Protein AF-A0A381P902-F1 (afdb_monomer)

Organism: NCBI:txid408172

Solvent-accessible surface area (backbone atoms only — not comparable to full-atom values): 7834 Å² total; per-residue (Å²): 110,76,70,56,54,50,52,49,52,50,50,54,51,54,57,56,57,70,74,72,65,91,62,78,88,68,73,49,23,32,45,32,43,37,43,32,75,72,77,51,38,35,46,34,45,30,48,84,46,37,32,46,35,41,28,82,83,74,77,51,35,34,43,33,43,59,46,77,42,58,60,92,81,38,57,59,26,44,32,43,36,38,36,38,32,62,79,77,73,39,66,35,41,36,47,26,47,35,39,60,52,101,70,36,31,45,36,42,33,42,34,35,43,100,89,44,79,54,59,40,36,42,35,39,36,40,68,53,90,56,35,34,43,32,48,30,44,32,73,78,79,26,48,38,42,33,44,35,42,52,94

Radius of gyration: 15.6 Å; Cα contacts (8 Å, |Δi|>4): 322; chains: 1; bounding box: 43×28×40 Å

Structure (mmCIF, N/CA/C/O backbone):
data_AF-A0A381P902-F1
#
_entry.id   AF-A0A381P902-F1
#
loop_
_atom_site.group_PDB
_atom_site.id
_atom_site.type_symbol
_atom_site.label_atom_id
_atom_site.label_alt_id
_atom_site.label_comp_id
_atom_site.label_asym_id
_atom_site.label_entity_id
_atom_site.label_seq_id
_atom_site.pdbx_PDB_ins_code
_atom_site.Cartn_x
_atom_site.Cartn_y
_atom_site.Cartn_z
_atom_site.occupancy
_atom_site.B_iso_or_equiv
_atom_site.auth_seq_id
_atom_site.auth_comp_id
_atom_site.auth_asym_id
_atom_site.auth_atom_id
_atom_site.pdbx_PDB_model_num
ATOM 1 N N . MET A 1 1 ? 27.280 13.544 -3.131 1.00 48.44 1 MET A N 1
ATOM 2 C CA . MET A 1 1 ? 26.617 14.567 -2.284 1.00 48.44 1 MET A CA 1
ATOM 3 C C . MET A 1 1 ? 25.109 14.341 -2.114 1.00 48.44 1 MET A C 1
ATOM 5 O O . MET A 1 1 ? 24.690 14.151 -0.984 1.00 48.44 1 MET A O 1
ATOM 9 N N . LYS A 1 2 ? 24.290 14.257 -3.179 1.00 47.31 2 LYS A N 1
ATOM 10 C CA . LYS A 1 2 ? 22.812 14.115 -3.071 1.00 47.31 2 LYS A CA 1
ATOM 11 C C . LYS A 1 2 ? 22.313 12.901 -2.253 1.00 47.31 2 LYS A C 1
ATOM 13 O O . LYS A 1 2 ? 21.380 13.039 -1.475 1.00 47.31 2 LYS A O 1
ATOM 18 N N . LYS A 1 3 ? 22.968 11.736 -2.369 1.00 42.78 3 LYS A N 1
ATOM 19 C CA . LYS A 1 3 ? 22.632 10.524 -1.587 1.00 42.78 3 LYS A CA 1
ATOM 20 C C . LYS A 1 3 ? 22.891 10.686 -0.080 1.00 42.78 3 LYS A C 1
ATOM 22 O O . LYS A 1 3 ? 22.156 10.137 0.727 1.00 42.78 3 LYS A O 1
ATOM 27 N N . LEU A 1 4 ? 23.910 11.462 0.288 1.00 54.09 4 LEU A N 1
ATOM 28 C CA . LEU A 1 4 ? 24.352 11.632 1.675 1.00 54.09 4 LEU A CA 1
ATOM 29 C C . LEU A 1 4 ? 23.438 12.598 2.441 1.00 54.09 4 LEU A C 1
ATOM 31 O O . LEU A 1 4 ? 23.108 12.351 3.592 1.00 54.09 4 LEU A O 1
ATOM 35 N N . VAL A 1 5 ? 22.942 13.634 1.756 1.00 63.19 5 VAL A N 1
ATOM 36 C CA . VAL A 1 5 ? 21.917 14.553 2.282 1.00 63.19 5 VAL A CA 1
ATOM 37 C C . VAL A 1 5 ? 20.613 13.813 2.577 1.00 63.19 5 VAL A C 1
ATOM 39 O O . VAL A 1 5 ? 19.983 14.064 3.594 1.00 63.19 5 VAL A O 1
ATOM 42 N N . PHE A 1 6 ? 20.225 12.864 1.725 1.00 53.94 6 PHE A N 1
ATOM 43 C CA . PHE A 1 6 ? 19.020 12.066 1.934 1.00 53.94 6 PHE A CA 1
ATOM 44 C C . PHE A 1 6 ? 19.149 11.110 3.121 1.00 53.94 6 PHE A C 1
ATOM 46 O O . PHE A 1 6 ? 18.235 11.028 3.931 1.00 53.94 6 PHE A O 1
ATOM 53 N N . VAL A 1 7 ? 20.297 10.440 3.264 1.00 63.88 7 VAL A N 1
ATOM 54 C CA . VAL A 1 7 ? 20.596 9.618 4.446 1.00 63.88 7 VAL A CA 1
ATOM 55 C C . VAL A 1 7 ? 20.573 10.483 5.708 1.00 63.88 7 VAL A C 1
ATOM 57 O O . VAL A 1 7 ? 19.947 10.103 6.689 1.00 63.88 7 VAL A O 1
ATOM 60 N N . LEU A 1 8 ? 21.159 11.682 5.662 1.00 62.94 8 LEU A N 1
ATOM 61 C CA . LEU A 1 8 ? 21.146 12.620 6.783 1.00 62.94 8 LEU A CA 1
ATOM 62 C C . LEU A 1 8 ? 19.724 13.091 7.132 1.00 62.94 8 LEU A C 1
ATOM 64 O O . LEU A 1 8 ? 19.371 13.094 8.303 1.00 62.94 8 LEU A O 1
ATOM 68 N N . LEU A 1 9 ? 18.896 13.437 6.140 1.00 56.47 9 LEU A N 1
ATOM 69 C CA . LEU A 1 9 ? 17.488 13.813 6.336 1.00 56.47 9 LEU A CA 1
ATOM 70 C C . LEU A 1 9 ? 16.648 12.647 6.869 1.00 56.47 9 LEU A C 1
ATOM 72 O O . LEU A 1 9 ? 15.771 12.846 7.707 1.00 56.47 9 LEU A O 1
ATOM 76 N N . LEU A 1 10 ? 16.939 11.426 6.416 1.00 52.41 10 LEU A N 1
ATOM 77 C CA . LEU A 1 10 ? 16.319 10.211 6.926 1.00 52.41 10 LEU A CA 1
ATOM 78 C C . LEU A 1 10 ? 16.666 10.037 8.409 1.00 52.41 10 LEU A C 1
ATOM 80 O O . LEU A 1 10 ? 15.761 9.949 9.232 1.00 52.41 10 LEU A O 1
ATOM 84 N N . PHE A 1 11 ? 17.953 10.094 8.766 1.00 56.62 11 PHE A N 1
ATOM 85 C CA . PHE A 1 11 ? 18.402 9.981 10.153 1.00 56.62 11 PHE A CA 1
ATOM 86 C C . PHE A 1 11 ? 17.835 11.091 11.038 1.00 56.62 11 PHE A C 1
ATOM 88 O O . PHE A 1 11 ? 17.250 10.779 12.066 1.00 56.62 11 PHE A O 1
ATOM 95 N N . THR A 1 12 ? 17.907 12.363 10.637 1.00 55.47 12 THR A N 1
ATOM 96 C CA . THR A 1 12 ? 17.375 13.470 11.451 1.00 55.47 12 THR A CA 1
ATOM 97 C C . THR A 1 12 ? 15.860 13.389 11.621 1.00 55.47 12 THR A C 1
ATOM 99 O O . THR A 1 12 ? 15.353 13.709 12.695 1.00 55.47 12 THR A O 1
ATOM 102 N N . SER A 1 13 ? 15.127 12.900 10.614 1.00 51.50 13 SER A N 1
ATOM 103 C CA . SER A 1 13 ? 13.687 12.659 10.736 1.00 51.50 13 SER A CA 1
ATOM 104 C C . SER A 1 13 ? 13.354 11.507 11.691 1.00 51.50 13 SER A C 1
ATOM 106 O O . SER A 1 13 ? 12.408 11.635 12.467 1.00 51.50 13 SER A O 1
ATOM 108 N N . ILE A 1 14 ? 14.166 10.442 11.705 1.00 54.53 14 ILE A N 1
ATOM 109 C CA . ILE A 1 14 ? 14.040 9.318 12.643 1.00 54.53 14 ILE A CA 1
ATOM 110 C C . ILE A 1 14 ? 14.316 9.794 14.075 1.00 54.53 14 ILE A C 1
ATOM 112 O O . ILE A 1 14 ? 13.519 9.515 14.970 1.00 54.53 14 ILE A O 1
ATOM 116 N N . THR A 1 15 ? 15.392 10.554 14.300 1.00 52.16 15 THR A N 1
ATOM 117 C CA . THR A 1 15 ? 15.760 11.043 15.641 1.00 52.16 15 THR A CA 1
ATOM 118 C C . THR A 1 15 ? 14.749 12.057 16.177 1.00 52.16 15 THR A C 1
ATOM 120 O O . THR A 1 15 ? 14.402 12.015 17.354 1.00 52.16 15 THR A O 1
ATOM 123 N N . TYR A 1 16 ? 14.217 12.935 15.319 1.00 47.69 16 TYR A N 1
ATOM 124 C CA . TYR A 1 16 ? 13.169 13.888 15.704 1.00 47.69 16 TYR A CA 1
ATOM 125 C C . TYR A 1 16 ? 11.824 13.200 15.986 1.00 47.69 16 TYR A C 1
ATOM 127 O O . TYR A 1 16 ? 11.062 13.655 16.833 1.00 47.69 16 TYR A O 1
ATOM 135 N N . SER A 1 17 ? 11.527 12.086 15.308 1.00 43.38 17 SER A N 1
ATOM 136 C CA . SER A 1 17 ? 10.312 11.300 15.556 1.00 43.38 17 SER A CA 1
ATOM 137 C C . SER A 1 17 ? 10.306 10.649 16.942 1.00 43.38 17 SER A C 1
ATOM 139 O O . SER A 1 17 ? 9.239 10.482 17.520 1.00 43.38 17 SER A O 1
ATOM 141 N N . GLN A 1 18 ? 11.474 10.303 17.496 1.00 45.53 18 GLN A N 1
ATOM 142 C CA . GLN A 1 18 ? 11.560 9.659 18.812 1.00 45.53 18 GLN A CA 1
ATOM 143 C C . GLN A 1 18 ? 11.486 10.634 19.994 1.00 45.53 18 GLN A C 1
ATOM 145 O O . GLN A 1 18 ? 11.262 10.197 21.118 1.00 45.53 18 GLN A O 1
ATOM 150 N N . SER A 1 19 ? 11.643 11.944 19.778 1.00 38.47 19 SER A N 1
ATOM 151 C CA . SER A 1 19 ? 11.679 12.919 20.877 1.00 38.47 19 SER A CA 1
ATOM 152 C C . SER A 1 19 ? 10.312 13.489 21.280 1.00 38.47 19 SER A C 1
ATOM 154 O O . SER A 1 19 ? 10.244 14.218 22.268 1.00 38.47 19 SER A O 1
ATOM 156 N N . LYS A 1 20 ? 9.220 13.176 20.558 1.00 39.44 20 LYS A N 1
ATOM 157 C CA . LYS A 1 20 ? 7.880 13.750 20.817 1.00 39.44 20 LYS A CA 1
ATOM 158 C C . LYS A 1 20 ? 6.708 12.764 20.938 1.00 39.44 20 LYS A C 1
ATOM 160 O O . LYS A 1 20 ? 5.583 13.219 21.117 1.00 39.44 20 LYS A O 1
ATOM 165 N N . GLU A 1 21 ? 6.920 11.450 20.907 1.00 41.38 21 GLU A N 1
ATOM 166 C CA . GLU A 1 21 ? 5.829 10.473 21.086 1.00 41.38 21 GLU A CA 1
ATOM 167 C C . GLU A 1 21 ? 5.730 9.973 22.540 1.00 41.38 21 GLU A C 1
ATOM 169 O O . GLU A 1 21 ? 5.947 8.803 22.846 1.00 41.38 21 GLU A O 1
ATOM 174 N N . THR A 1 22 ? 5.347 10.855 23.468 1.00 37.22 22 THR A N 1
ATOM 175 C CA . THR A 1 22 ? 4.648 10.433 24.696 1.00 37.22 22 THR A CA 1
ATOM 176 C C . THR A 1 22 ? 3.196 10.141 24.337 1.00 37.22 22 THR A C 1
ATOM 178 O O . THR A 1 22 ? 2.314 10.979 24.499 1.00 37.22 22 THR A O 1
ATOM 181 N N . GLY A 1 23 ? 2.965 8.958 23.781 1.00 34.12 23 GLY A N 1
ATOM 182 C CA . GLY A 1 23 ? 1.645 8.484 23.392 1.00 34.12 23 GLY A CA 1
ATOM 183 C C . GLY A 1 23 ? 1.757 7.099 22.780 1.00 34.12 23 GLY A C 1
ATOM 184 O O . GLY A 1 23 ? 2.107 6.975 21.619 1.00 34.12 23 GLY A O 1
ATOM 185 N N . GLN A 1 24 ? 1.530 6.077 23.609 1.00 33.50 24 GLN A N 1
ATOM 186 C CA . GLN A 1 24 ? 1.164 4.702 23.254 1.00 33.50 24 GLN A CA 1
ATOM 187 C C . GLN A 1 24 ? 1.689 4.214 21.891 1.00 33.50 24 GLN A C 1
ATOM 189 O O . GLN A 1 24 ? 1.066 4.443 20.858 1.00 33.50 24 GLN A O 1
ATOM 194 N N . LEU A 1 25 ? 2.814 3.490 21.915 1.00 39.16 25 LEU A N 1
ATOM 195 C CA . LEU A 1 25 ? 3.433 2.824 20.766 1.00 39.16 25 LEU A CA 1
ATOM 196 C C . LEU A 1 25 ? 2.425 1.855 20.111 1.00 39.16 25 LEU A C 1
ATOM 198 O O . LEU A 1 25 ? 2.402 0.660 20.403 1.00 39.16 25 LEU A O 1
ATOM 202 N N . ALA A 1 26 ? 1.536 2.371 19.261 1.00 47.28 26 ALA A N 1
ATOM 203 C CA . ALA A 1 26 ? 0.591 1.566 18.508 1.00 47.28 26 ALA A CA 1
ATOM 204 C C . ALA A 1 26 ? 1.411 0.586 17.668 1.00 47.28 26 ALA A C 1
ATOM 206 O O . ALA A 1 26 ? 2.348 1.008 16.987 1.00 47.28 26 ALA A O 1
ATOM 207 N N . SER A 1 27 ? 1.105 -0.714 17.739 1.00 52.75 27 SER A N 1
ATOM 208 C CA . SER A 1 27 ? 1.906 -1.726 17.048 1.00 52.75 27 SER A CA 1
ATOM 209 C C . SER A 1 27 ? 2.014 -1.365 15.555 1.00 52.75 27 SER A C 1
ATOM 211 O O . SER A 1 27 ? 1.039 -1.283 14.801 1.00 52.75 27 SER A O 1
ATOM 213 N N . THR A 1 28 ? 3.234 -1.026 15.139 1.00 69.06 28 THR A N 1
ATOM 214 C CA . THR A 1 28 ? 3.600 -0.735 13.743 1.00 69.06 28 THR A CA 1
ATOM 215 C C . THR A 1 28 ? 4.099 -1.995 13.038 1.00 69.06 28 THR A C 1
ATOM 217 O O . THR A 1 28 ? 4.527 -1.937 11.878 1.00 69.06 28 THR A O 1
ATOM 220 N N . SER A 1 29 ? 4.037 -3.133 13.735 1.00 89.56 29 SER A N 1
ATOM 221 C CA . SER A 1 29 ? 4.429 -4.431 13.221 1.00 89.56 29 SER A CA 1
ATOM 222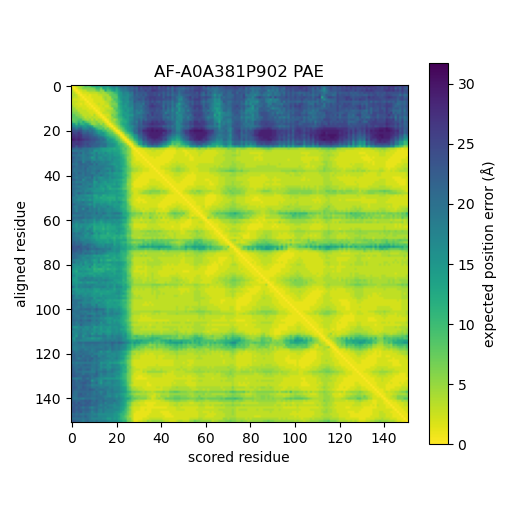 C C . SER A 1 29 ? 3.258 -5.083 12.505 1.00 89.56 29 SER A C 1
ATOM 224 O O . SER A 1 29 ? 2.126 -5.101 12.989 1.00 89.56 29 SER A O 1
ATOM 226 N N . PHE 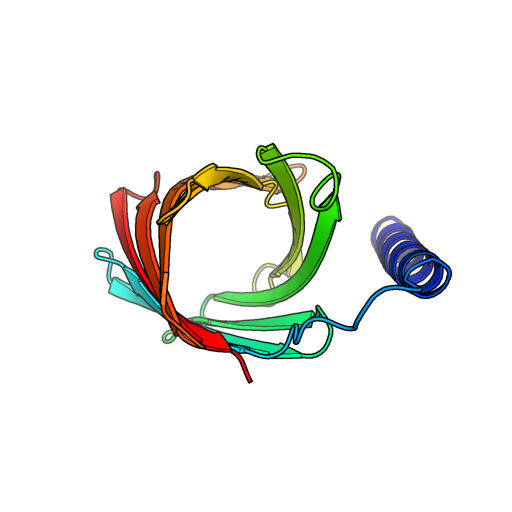A 1 30 ? 3.515 -5.571 11.300 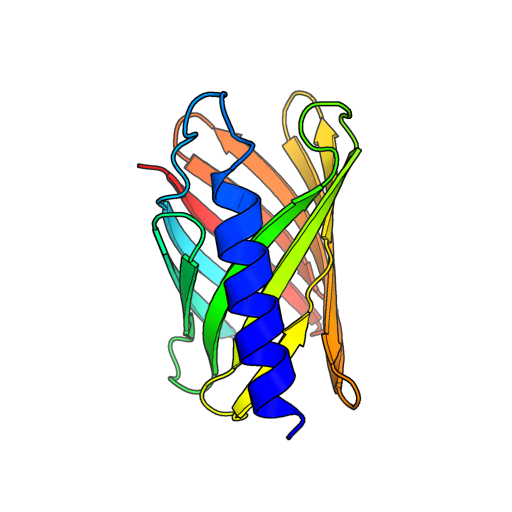1.00 94.25 30 PHE A N 1
ATOM 227 C CA . PHE A 1 30 ? 2.513 -6.299 10.542 1.00 94.25 30 PHE A CA 1
ATOM 228 C C . PHE A 1 30 ? 3.163 -7.209 9.514 1.00 94.25 30 PHE A C 1
ATOM 230 O O . PHE A 1 30 ? 4.275 -6.952 9.055 1.00 94.25 30 PHE A O 1
ATOM 237 N N . ILE A 1 31 ? 2.414 -8.222 9.102 1.00 96.75 31 ILE A N 1
ATOM 238 C CA . ILE A 1 31 ? 2.663 -8.979 7.879 1.00 96.75 31 ILE A CA 1
ATOM 239 C C . ILE A 1 31 ? 1.500 -8.742 6.923 1.00 96.75 31 ILE A C 1
ATOM 241 O O . ILE A 1 31 ? 0.360 -8.540 7.351 1.00 96.75 31 ILE A O 1
ATOM 245 N N . SER A 1 32 ? 1.773 -8.697 5.626 1.00 97.12 32 SER A N 1
ATOM 246 C CA . SER A 1 32 ? 0.714 -8.509 4.646 1.00 97.12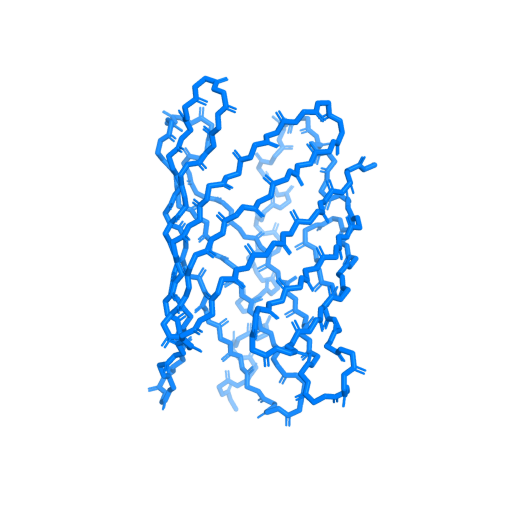 32 SER A CA 1
ATOM 247 C C . SER A 1 32 ? 1.018 -9.112 3.292 1.00 97.12 32 SER A C 1
ATOM 249 O O . SER A 1 32 ? 2.176 -9.141 2.881 1.00 97.12 32 SER A O 1
ATOM 251 N N . TYR A 1 33 ? -0.036 -9.482 2.576 1.00 97.75 33 TYR A N 1
ATOM 252 C CA . TYR A 1 33 ? 0.031 -10.015 1.226 1.00 97.75 33 TYR A CA 1
ATOM 253 C C . TYR A 1 33 ? -0.881 -9.214 0.293 1.00 97.75 33 TYR A C 1
ATOM 255 O O . TYR A 1 33 ? -2.020 -8.914 0.647 1.00 97.75 33 TYR A O 1
ATOM 263 N N . GLU A 1 34 ? -0.367 -8.825 -0.871 1.00 97.19 34 GLU A N 1
ATOM 264 C CA . GLU A 1 34 ? -1.106 -8.131 -1.929 1.00 97.19 34 GLU A CA 1
ATOM 265 C C . GLU A 1 34 ? -1.088 -8.973 -3.203 1.00 97.19 34 GLU A C 1
ATOM 267 O O . GLU A 1 34 ? -0.030 -9.453 -3.608 1.00 97.19 34 GLU A O 1
ATOM 272 N N . ILE A 1 35 ? -2.237 -9.080 -3.864 1.00 96.50 35 ILE A N 1
ATOM 273 C CA . ILE A 1 35 ? -2.375 -9.614 -5.220 1.00 96.50 35 ILE A CA 1
ATOM 274 C C . ILE A 1 35 ? -3.005 -8.561 -6.121 1.00 96.50 35 ILE A C 1
ATOM 276 O O . ILE A 1 35 ? -3.834 -7.757 -5.683 1.00 96.50 35 ILE A O 1
ATOM 280 N N . ARG A 1 36 ? -2.612 -8.570 -7.391 1.00 95.25 36 ARG A N 1
ATOM 281 C CA . ARG A 1 36 ? -3.144 -7.676 -8.414 1.00 95.25 36 ARG A CA 1
ATOM 282 C C . ARG A 1 36 ? -3.618 -8.458 -9.625 1.00 95.25 36 AR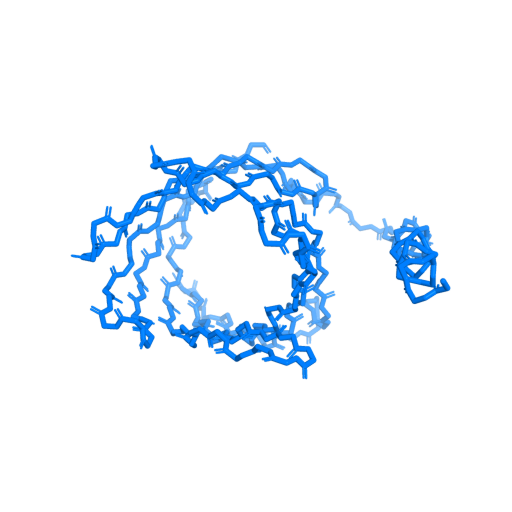G A C 1
ATOM 284 O O . ARG A 1 36 ? -3.019 -9.466 -9.989 1.00 95.25 36 ARG A O 1
ATOM 291 N N . THR A 1 37 ? -4.642 -7.947 -10.301 1.00 95.44 37 THR A N 1
ATOM 292 C CA . THR A 1 37 ? -5.187 -8.574 -11.519 1.00 95.44 37 THR A CA 1
ATOM 293 C C . THR A 1 37 ? -4.212 -8.585 -12.699 1.00 95.44 37 THR A C 1
ATOM 295 O O . THR A 1 37 ? -4.413 -9.345 -13.635 1.00 95.44 37 THR A O 1
ATOM 298 N N . ASN A 1 38 ? -3.128 -7.805 -12.647 1.00 92.69 38 ASN A N 1
ATOM 299 C CA . ASN A 1 38 ? -2.048 -7.821 -13.642 1.00 92.69 38 ASN A CA 1
ATOM 300 C C . ASN A 1 38 ? -0.932 -8.843 -13.337 1.00 92.69 38 ASN A C 1
ATOM 302 O O . ASN A 1 38 ? 0.185 -8.701 -13.830 1.00 92.69 38 ASN A O 1
ATOM 306 N N . GLY A 1 39 ? -1.203 -9.839 -12.486 1.00 92.00 39 GLY A N 1
ATOM 307 C CA . GLY A 1 39 ? -0.280 -10.935 -12.174 1.00 92.00 39 GLY A CA 1
ATOM 308 C C . GLY A 1 39 ? 0.808 -10.601 -11.148 1.00 92.00 39 GLY A C 1
ATOM 309 O O . GLY A 1 39 ? 1.599 -11.471 -10.795 1.00 92.00 39 GLY A O 1
ATOM 310 N N . LYS A 1 40 ? 0.857 -9.366 -10.633 1.00 94.44 40 LYS A N 1
ATOM 311 C CA . LYS A 1 40 ? 1.825 -8.969 -9.600 1.00 94.44 40 LYS A CA 1
ATOM 312 C C . LYS A 1 40 ? 1.324 -9.351 -8.209 1.00 94.44 40 LYS A C 1
ATOM 314 O O . LYS A 1 40 ? 0.190 -9.038 -7.847 1.00 94.44 40 LYS A O 1
ATOM 319 N N . SER A 1 41 ? 2.203 -9.928 -7.396 1.00 96.12 41 SER A N 1
ATOM 320 C CA . SER A 1 41 ? 1.940 -10.225 -5.986 1.00 96.12 41 SER A CA 1
ATOM 321 C C . SER A 1 41 ? 3.098 -9.816 -5.092 1.00 96.12 41 SER A C 1
ATOM 323 O O . SER A 1 41 ? 4.259 -9.837 -5.505 1.00 96.12 41 SER A O 1
ATOM 325 N N . TYR A 1 42 ? 2.777 -9.434 -3.858 1.00 96.62 42 TYR A N 1
ATOM 326 C CA . TYR A 1 42 ? 3.743 -8.875 -2.927 1.00 96.62 42 TYR A CA 1
ATOM 327 C C . TYR A 1 42 ? 3.542 -9.397 -1.510 1.00 96.62 42 TYR A C 1
ATOM 329 O O . TYR A 1 42 ? 2.434 -9.357 -0.984 1.00 96.62 42 TYR A O 1
ATOM 337 N N . LEU A 1 43 ? 4.637 -9.780 -0.859 1.00 97.38 43 LEU A N 1
ATOM 338 C CA . LEU A 1 43 ? 4.696 -10.029 0.579 1.00 97.38 43 LEU A CA 1
ATOM 339 C C . LEU A 1 43 ? 5.357 -8.829 1.257 1.00 97.38 43 LEU A C 1
ATOM 341 O O . LEU A 1 43 ? 6.322 -8.272 0.738 1.00 97.38 43 LEU A O 1
ATOM 345 N N . SER A 1 44 ? 4.840 -8.390 2.401 1.00 97.00 44 SER A N 1
A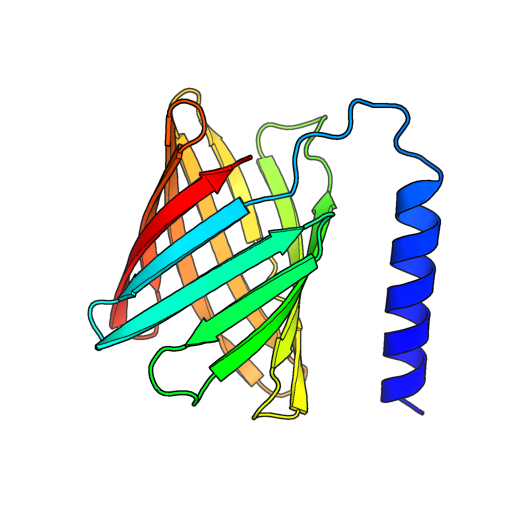TOM 346 C CA . SER A 1 44 ? 5.465 -7.328 3.193 1.00 97.00 44 SER A CA 1
ATOM 347 C C . SER A 1 44 ? 5.509 -7.671 4.672 1.00 97.00 44 SER A C 1
ATOM 349 O O . SER A 1 44 ? 4.544 -8.208 5.210 1.00 97.00 44 SER A O 1
ATOM 351 N N . ILE A 1 45 ? 6.609 -7.304 5.325 1.00 96.00 45 ILE A N 1
ATOM 352 C CA . ILE A 1 45 ? 6.805 -7.409 6.771 1.00 96.00 45 ILE A CA 1
ATOM 353 C C . ILE A 1 45 ? 7.242 -6.039 7.276 1.00 96.00 45 ILE A C 1
ATOM 355 O O . ILE A 1 45 ? 8.120 -5.403 6.696 1.00 96.00 45 ILE A O 1
ATOM 359 N N . SER A 1 46 ? 6.620 -5.576 8.351 1.00 94.19 46 SER A N 1
ATOM 360 C CA . SER A 1 46 ? 6.908 -4.293 8.978 1.00 94.19 46 SER A CA 1
ATOM 361 C C . SER A 1 46 ? 7.241 -4.473 10.443 1.00 94.19 46 SER A C 1
ATOM 363 O O . SER A 1 46 ? 6.636 -5.306 11.115 1.00 94.19 46 SER A O 1
ATOM 365 N N . HIS A 1 47 ? 8.161 -3.652 10.938 1.00 89.75 47 HIS A N 1
ATOM 366 C CA . HIS A 1 47 ? 8.496 -3.536 12.349 1.00 89.75 47 HIS A CA 1
ATOM 367 C C . HIS A 1 47 ? 8.945 -2.104 12.650 1.00 89.75 47 HIS A C 1
ATOM 369 O O . HIS A 1 47 ? 9.789 -1.558 11.940 1.00 89.75 47 HIS A O 1
ATOM 375 N N . LYS A 1 48 ? 8.384 -1.481 13.696 1.00 85.06 48 LYS A N 1
ATOM 376 C CA . LYS A 1 48 ? 8.782 -0.136 14.168 1.00 85.06 48 LYS A CA 1
ATOM 377 C C . LYS A 1 48 ? 8.842 0.932 13.060 1.00 85.06 48 LYS A C 1
ATOM 379 O O . LYS A 1 48 ? 9.749 1.756 13.021 1.00 85.06 48 LYS A O 1
ATOM 384 N N . GLY A 1 49 ? 7.875 0.908 12.140 1.00 81.44 49 GLY A N 1
ATOM 385 C CA . GLY A 1 49 ? 7.754 1.897 11.059 1.00 81.44 49 GLY A CA 1
ATOM 386 C C . GLY A 1 49 ? 8.645 1.658 9.833 1.00 81.44 49 GLY A C 1
ATOM 387 O O . GLY A 1 49 ? 8.552 2.423 8.872 1.00 81.44 49 GLY A O 1
ATOM 388 N N . ILE A 1 50 ? 9.455 0.594 9.833 1.00 89.19 50 ILE A N 1
ATOM 389 C CA . ILE A 1 50 ? 10.217 0.135 8.668 1.00 89.19 50 ILE A CA 1
ATOM 390 C C . ILE A 1 50 ? 9.494 -1.063 8.058 1.00 89.19 50 ILE A C 1
ATOM 392 O O . ILE A 1 50 ? 9.186 -2.023 8.759 1.00 89.19 50 ILE A O 1
ATOM 396 N N . THR A 1 51 ? 9.238 -1.027 6.751 1.00 94.31 51 THR A N 1
ATOM 397 C CA . THR A 1 51 ? 8.601 -2.123 6.011 1.00 94.31 51 THR A CA 1
ATOM 398 C C . THR A 1 51 ? 9.511 -2.637 4.905 1.00 94.31 51 THR A C 1
ATOM 400 O O . THR A 1 51 ? 9.971 -1.866 4.062 1.00 94.31 51 THR A O 1
ATOM 403 N N . LEU A 1 52 ? 9.713 -3.950 4.879 1.00 95.44 52 LEU A N 1
ATOM 404 C CA . LEU A 1 52 ? 10.296 -4.686 3.766 1.00 95.44 52 LEU A CA 1
ATOM 405 C C . LEU A 1 52 ? 9.162 -5.231 2.905 1.00 95.44 52 LEU A C 1
ATOM 407 O O . LEU A 1 52 ? 8.239 -5.854 3.429 1.00 95.44 52 LEU A O 1
ATOM 411 N N . ARG A 1 53 ? 9.221 -4.996 1.597 1.00 96.12 53 ARG A N 1
ATOM 412 C CA . ARG A 1 53 ? 8.270 -5.525 0.617 1.00 96.12 53 ARG A CA 1
ATOM 413 C C . ARG A 1 53 ? 9.024 -6.248 -0.486 1.00 96.12 53 ARG A C 1
ATOM 415 O O . ARG A 1 53 ? 9.986 -5.711 -1.027 1.00 96.12 53 ARG A O 1
ATOM 422 N N . HIS A 1 54 ? 8.533 -7.429 -0.824 1.00 96.50 54 HIS A N 1
ATOM 423 C CA . HIS A 1 54 ? 9.081 -8.326 -1.825 1.00 96.50 54 HIS A CA 1
ATOM 424 C C . HIS A 1 54 ? 8.018 -8.636 -2.876 1.00 96.50 54 HIS A C 1
ATOM 426 O O . HIS A 1 54 ? 6.901 -9.006 -2.507 1.00 96.50 54 HIS A O 1
ATOM 432 N N . ARG A 1 55 ? 8.347 -8.485 -4.163 1.00 94.94 55 ARG A N 1
ATOM 433 C CA . ARG A 1 55 ? 7.508 -8.947 -5.278 1.00 94.94 55 ARG A CA 1
ATOM 434 C C . ARG A 1 55 ? 7.895 -10.375 -5.651 1.00 94.94 55 ARG A C 1
ATOM 436 O O . ARG A 1 55 ? 9.079 -10.662 -5.772 1.00 94.94 55 ARG A O 1
ATOM 443 N N . SER A 1 56 ? 6.907 -11.246 -5.852 1.00 92.12 56 SER A N 1
ATOM 444 C CA . SER A 1 56 ? 7.113 -12.698 -6.017 1.00 92.12 56 SER A CA 1
ATOM 445 C C . SER A 1 56 ? 7.979 -13.115 -7.216 1.00 92.12 56 SER A C 1
ATOM 447 O O . SER A 1 56 ? 8.450 -14.244 -7.249 1.00 92.12 56 SER A O 1
ATOM 449 N N . ASP A 1 57 ? 8.189 -12.232 -8.192 1.00 91.50 57 ASP A N 1
ATOM 450 C CA . ASP A 1 57 ? 9.044 -12.445 -9.367 1.00 91.50 57 ASP A CA 1
ATOM 451 C C . ASP A 1 57 ? 10.478 -11.897 -9.183 1.00 91.50 57 ASP A C 1
ATOM 453 O O . ASP A 1 57 ? 11.252 -11.875 -10.135 1.00 91.50 57 ASP A O 1
ATOM 457 N N . ASN A 1 58 ? 10.840 -11.436 -7.978 1.00 86.00 58 ASN A N 1
ATOM 458 C CA . ASN A 1 58 ? 12.131 -10.829 -7.619 1.00 86.00 58 ASN A CA 1
ATOM 459 C C . ASN A 1 58 ? 12.489 -9.530 -8.358 1.00 86.00 58 ASN A C 1
ATOM 461 O O . ASN A 1 58 ? 13.618 -9.057 -8.254 1.00 86.00 58 ASN A O 1
ATOM 465 N N . LEU A 1 59 ? 11.550 -8.926 -9.082 1.00 89.62 59 LEU A N 1
ATOM 466 C CA . LEU A 1 59 ? 11.831 -7.757 -9.920 1.00 89.62 59 LEU A CA 1
ATOM 467 C C . LEU A 1 59 ? 11.573 -6.415 -9.212 1.00 89.62 59 LEU A C 1
ATOM 469 O O . LEU A 1 59 ? 11.863 -5.358 -9.774 1.00 89.62 59 LEU A O 1
ATOM 473 N N . GLU A 1 60 ? 10.991 -6.426 -8.009 1.00 86.69 60 GLU A N 1
ATOM 474 C CA . GLU A 1 60 ? 10.690 -5.205 -7.255 1.00 86.69 60 GLU A CA 1
ATOM 475 C C . GLU A 1 60 ? 10.703 -5.452 -5.740 1.00 86.69 60 GLU A C 1
ATOM 477 O O . GLU A 1 60 ? 9.708 -5.853 -5.131 1.00 86.69 60 GLU A O 1
ATOM 482 N N . ASN A 1 61 ? 11.844 -5.169 -5.121 1.00 92.12 61 ASN A N 1
ATOM 483 C CA . ASN A 1 61 ? 12.047 -5.171 -3.683 1.00 92.12 61 ASN A CA 1
ATOM 484 C C . ASN A 1 61 ? 12.149 -3.738 -3.164 1.00 92.12 61 ASN A C 1
ATOM 486 O O . ASN A 1 61 ? 12.762 -2.855 -3.774 1.00 92.12 61 ASN A O 1
ATOM 490 N N . ARG A 1 62 ? 11.529 -3.492 -2.009 1.00 93.50 62 ARG A N 1
ATOM 491 C CA . ARG A 1 62 ? 11.374 -2.142 -1.472 1.00 93.50 62 ARG A CA 1
ATOM 492 C C . ARG A 1 62 ? 11.569 -2.108 0.032 1.00 93.50 62 ARG A C 1
ATOM 494 O O . ARG A 1 62 ? 10.919 -2.849 0.766 1.00 93.50 62 ARG A O 1
ATOM 501 N N . ILE A 1 63 ? 12.395 -1.172 0.484 1.00 94.75 63 ILE A N 1
ATOM 502 C CA . ILE A 1 63 ? 12.472 -0.760 1.889 1.00 94.75 63 ILE A CA 1
ATOM 503 C C . ILE A 1 63 ? 11.653 0.516 2.028 1.00 94.75 63 ILE A C 1
ATOM 505 O O . ILE A 1 63 ? 11.750 1.400 1.183 1.00 94.75 63 ILE A O 1
ATOM 509 N N . THR A 1 64 ? 10.818 0.610 3.055 1.00 93.75 64 THR A N 1
ATOM 510 C CA . THR A 1 64 ? 9.940 1.762 3.283 1.00 93.75 64 THR A CA 1
ATOM 511 C C . THR A 1 64 ? 10.084 2.272 4.703 1.00 93.75 64 THR A C 1
ATOM 513 O O . THR A 1 64 ? 10.005 1.481 5.636 1.00 9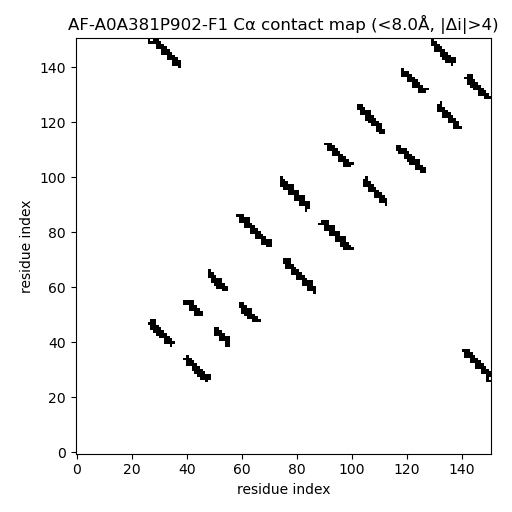3.75 64 THR A O 1
ATOM 516 N N . TYR A 1 65 ? 10.215 3.584 4.859 1.00 90.06 65 TYR A N 1
ATOM 517 C CA . TYR A 1 65 ? 10.003 4.286 6.120 1.00 90.06 65 TYR A CA 1
ATOM 518 C C . TYR A 1 65 ? 8.727 5.116 6.010 1.00 90.06 65 TYR A C 1
ATOM 520 O O . TYR A 1 65 ? 8.532 5.804 5.010 1.00 90.06 65 TYR A O 1
ATOM 528 N N . ASN A 1 66 ? 7.841 5.034 7.000 1.00 85.81 66 ASN A N 1
ATOM 529 C CA . ASN A 1 66 ? 6.525 5.658 6.916 1.00 85.81 66 ASN A CA 1
ATOM 530 C C . ASN A 1 66 ? 6.327 6.756 7.963 1.00 85.81 66 ASN A C 1
ATOM 532 O O . ASN A 1 66 ? 6.605 6.535 9.140 1.00 85.81 66 ASN A O 1
ATOM 536 N N . ARG A 1 67 ? 5.766 7.900 7.552 1.00 84.44 67 ARG A N 1
ATOM 537 C CA . ARG A 1 67 ? 5.454 9.016 8.453 1.00 84.44 67 ARG A CA 1
ATOM 538 C C . ARG A 1 67 ? 4.037 9.537 8.240 1.00 84.44 67 ARG A C 1
ATOM 540 O O . ARG A 1 67 ? 3.678 9.914 7.130 1.00 84.44 67 ARG A O 1
ATOM 547 N N . ASN A 1 68 ? 3.262 9.610 9.322 1.00 87.19 68 ASN A N 1
ATOM 548 C CA . ASN A 1 68 ? 1.930 10.216 9.319 1.00 87.19 68 ASN A CA 1
ATOM 549 C C . ASN A 1 68 ? 1.995 11.661 9.834 1.00 87.19 68 ASN A C 1
ATOM 551 O O . ASN A 1 68 ? 2.758 11.965 10.749 1.00 87.19 68 ASN A O 1
ATOM 555 N N . PHE A 1 69 ? 1.150 12.526 9.286 1.00 87.69 69 PHE A N 1
ATOM 556 C CA . PHE A 1 69 ? 0.957 13.915 9.689 1.00 87.69 69 PHE A CA 1
ATOM 557 C C . PHE A 1 69 ? -0.527 14.147 9.979 1.00 87.69 69 PHE A C 1
ATOM 559 O O . PHE A 1 69 ? -1.373 13.705 9.204 1.00 87.69 69 PHE A O 1
ATOM 566 N N . PHE A 1 70 ? -0.836 14.856 11.071 1.00 87.06 70 PHE A N 1
ATOM 567 C CA . PHE A 1 70 ? -2.203 15.244 11.477 1.00 87.06 70 PHE A CA 1
ATOM 568 C C . PHE A 1 70 ? -3.153 14.084 11.821 1.00 87.06 70 PHE A C 1
ATOM 570 O O . PHE A 1 70 ? -4.366 14.267 11.876 1.00 87.06 70 PHE A O 1
ATOM 577 N N . LYS A 1 71 ? -2.613 12.886 12.059 1.00 83.50 71 LYS A N 1
ATOM 578 C CA . LYS A 1 71 ? -3.409 11.678 12.304 1.00 83.50 71 LYS A CA 1
ATOM 579 C C . LYS A 1 71 ? -4.238 11.746 13.591 1.00 83.50 71 LYS A C 1
ATOM 581 O O . LYS A 1 71 ? -5.345 11.224 13.613 1.00 83.50 71 LYS A O 1
ATOM 586 N N . ASP A 1 72 ? -3.722 12.404 14.625 1.00 79.31 72 ASP A N 1
ATOM 587 C CA . ASP A 1 72 ? -4.379 12.460 15.939 1.00 79.31 72 ASP A CA 1
ATOM 588 C C . ASP A 1 72 ? -5.389 13.611 16.056 1.00 79.31 72 ASP A C 1
ATOM 590 O O . ASP A 1 72 ? -6.179 13.654 16.994 1.00 79.31 72 ASP A O 1
ATOM 594 N N . SER A 1 73 ? -5.384 14.549 15.102 1.00 79.56 73 SER A N 1
ATOM 595 C CA . SER A 1 73 ? -6.199 15.768 15.149 1.00 79.56 73 SER A CA 1
ATOM 596 C C . SER A 1 73 ? -7.325 15.809 14.114 1.00 79.56 73 SER A C 1
ATOM 598 O O . SER A 1 73 ? -8.125 16.742 14.129 1.00 79.56 73 SER A O 1
ATOM 600 N N . SER A 1 74 ? -7.394 14.846 13.189 1.00 85.62 74 SER A N 1
ATOM 601 C CA . SER A 1 74 ? -8.321 14.899 12.056 1.00 85.62 74 SER A CA 1
ATOM 602 C C . SER A 1 74 ? -8.658 13.512 11.507 1.00 85.62 74 SER A C 1
ATOM 604 O O . SER A 1 74 ? -7.808 12.630 11.432 1.00 85.62 74 SER A O 1
ATOM 606 N N . LYS A 1 75 ? -9.899 13.349 11.025 1.00 92.75 75 LYS A N 1
ATOM 607 C CA . LYS A 1 75 ? -10.309 12.172 10.234 1.00 92.75 75 LYS A CA 1
ATOM 608 C C . LYS A 1 75 ? -9.607 12.113 8.878 1.00 92.75 75 LYS A C 1
ATOM 610 O O . LYS A 1 75 ? -9.483 11.037 8.307 1.00 92.75 75 LYS A O 1
ATOM 615 N N . LEU A 1 76 ? -9.178 13.263 8.361 1.00 95.00 76 LEU A N 1
ATOM 616 C CA . LEU A 1 76 ? -8.380 13.393 7.150 1.00 95.00 76 LEU A CA 1
ATOM 617 C C . LEU A 1 76 ? -6.923 13.641 7.532 1.00 95.00 76 LEU A C 1
ATOM 619 O O . LEU A 1 76 ? -6.620 14.675 8.128 1.00 95.00 76 LEU A O 1
ATOM 623 N N . TYR A 1 77 ? -6.027 12.735 7.160 1.00 92.00 77 TYR A N 1
ATOM 624 C CA . TYR A 1 77 ? -4.610 12.857 7.482 1.00 92.00 77 TYR A CA 1
ATOM 625 C C . TYR A 1 77 ? -3.722 12.493 6.293 1.00 92.00 77 TYR A C 1
ATOM 627 O O . TYR A 1 77 ? -4.134 11.796 5.361 1.00 92.00 77 TYR A O 1
ATOM 635 N N . LEU A 1 78 ? -2.489 12.996 6.328 1.00 92.12 78 LEU A N 1
ATOM 636 C CA . LEU A 1 78 ? -1.495 12.788 5.281 1.00 92.12 78 LEU A CA 1
ATOM 637 C C . LEU A 1 78 ? -0.481 11.749 5.749 1.00 92.12 78 LEU A C 1
ATOM 639 O O . LEU A 1 78 ? 0.118 11.885 6.813 1.00 92.12 78 LEU A O 1
ATOM 643 N N . ASN A 1 79 ? -0.258 10.725 4.942 1.00 91.12 79 ASN A N 1
ATOM 644 C CA . ASN A 1 79 ? 0.796 9.748 5.145 1.00 91.12 79 ASN A CA 1
ATOM 645 C C . ASN A 1 79 ? 1.835 9.889 4.031 1.00 91.12 79 ASN A C 1
ATOM 647 O O . ASN A 1 79 ? 1.471 9.932 2.862 1.00 91.12 79 ASN A O 1
ATOM 651 N N . ILE A 1 80 ? 3.120 9.954 4.372 1.00 90.88 80 ILE A N 1
ATOM 652 C CA . ILE A 1 80 ? 4.215 10.070 3.401 1.00 90.88 80 ILE A CA 1
ATOM 653 C C . ILE A 1 80 ? 5.208 8.924 3.641 1.00 90.88 80 ILE A C 1
ATOM 655 O O . ILE A 1 80 ? 6.151 9.065 4.424 1.00 90.88 80 ILE A O 1
ATOM 659 N N . PRO A 1 81 ? 4.999 7.772 2.988 1.00 91.56 81 PRO A N 1
ATOM 660 C CA . PRO A 1 81 ? 5.996 6.734 2.833 1.00 91.56 81 PRO A CA 1
ATOM 661 C C . PRO A 1 81 ? 7.158 7.220 1.971 1.00 91.56 81 PRO A C 1
ATOM 663 O O . PRO A 1 81 ? 6.979 7.809 0.900 1.00 91.56 81 PRO A O 1
ATOM 666 N N . LEU A 1 82 ? 8.354 6.895 2.435 1.00 92.31 82 LEU A N 1
ATOM 667 C CA . LEU A 1 82 ? 9.594 7.045 1.710 1.00 92.31 82 LEU A CA 1
ATOM 668 C C . LEU A 1 82 ? 10.151 5.669 1.395 1.00 92.31 82 LEU A C 1
ATOM 670 O O . LEU A 1 82 ? 10.428 4.876 2.297 1.00 92.31 82 LEU A O 1
ATOM 674 N N . HIS A 1 83 ? 10.313 5.392 0.113 1.00 92.81 83 HIS A N 1
ATOM 675 C CA . HIS A 1 83 ? 10.764 4.105 -0.368 1.00 92.81 83 HIS A CA 1
ATOM 676 C C . HIS A 1 83 ? 12.192 4.166 -0.880 1.00 92.81 83 HIS A C 1
ATOM 678 O O . HIS A 1 83 ? 12.644 5.184 -1.398 1.00 92.81 83 HIS A O 1
ATOM 684 N N . TYR A 1 84 ? 12.860 3.025 -0.815 1.00 92.81 84 TYR A N 1
ATOM 685 C CA . TYR A 1 84 ? 14.051 2.723 -1.585 1.00 92.81 84 TYR A CA 1
ATOM 686 C C . TYR A 1 84 ? 13.796 1.455 -2.403 1.00 92.81 84 TYR A C 1
ATOM 688 O O . TYR A 1 84 ? 13.588 0.385 -1.823 1.00 92.81 84 TYR A O 1
ATOM 696 N N . LYS A 1 85 ? 13.770 1.585 -3.736 1.00 91.69 85 LYS A N 1
ATOM 697 C CA . LYS A 1 85 ? 13.627 0.465 -4.680 1.00 91.69 85 LYS A CA 1
ATOM 698 C C . LYS A 1 85 ? 14.998 -0.144 -4.934 1.00 91.69 85 LYS A C 1
ATOM 700 O O . LYS A 1 85 ? 15.875 0.533 -5.473 1.00 91.69 85 LYS A O 1
ATOM 705 N N . VAL A 1 86 ? 15.182 -1.404 -4.554 1.00 91.56 86 VAL A N 1
ATOM 706 C CA . VAL A 1 86 ? 16.497 -2.060 -4.540 1.00 91.56 86 VAL A CA 1
ATOM 707 C C . VAL A 1 86 ? 17.037 -2.244 -5.960 1.00 91.56 86 VAL A C 1
ATOM 709 O O . VAL A 1 86 ? 18.164 -1.841 -6.243 1.00 91.56 86 VAL A O 1
ATOM 712 N N . GLU A 1 87 ? 16.218 -2.754 -6.877 1.00 91.81 87 GLU A N 1
ATOM 713 C CA . GLU A 1 87 ? 16.614 -3.062 -8.258 1.00 91.81 87 GLU A CA 1
ATOM 714 C C . GLU A 1 87 ? 16.871 -1.783 -9.061 1.00 91.81 87 GLU A C 1
ATOM 716 O O . GLU A 1 87 ? 17.869 -1.679 -9.772 1.00 91.81 87 GLU A O 1
ATOM 721 N N . LYS A 1 88 ? 16.008 -0.769 -8.898 1.00 88.75 88 LYS A N 1
ATOM 722 C CA . LYS A 1 88 ? 16.158 0.539 -9.563 1.00 88.75 88 LYS A CA 1
ATOM 723 C C . LYS A 1 88 ? 17.217 1.435 -8.900 1.00 88.75 88 LYS A C 1
ATOM 725 O O . LYS A 1 88 ? 17.639 2.423 -9.496 1.00 88.75 88 LYS A O 1
ATOM 730 N N . LYS A 1 89 ? 17.651 1.114 -7.672 1.00 90.06 89 LYS A N 1
ATOM 731 C CA . LYS A 1 89 ? 18.547 1.932 -6.826 1.00 90.06 89 LYS A CA 1
ATOM 732 C C . LYS A 1 89 ? 18.056 3.376 -6.654 1.00 90.06 89 LYS A C 1
ATOM 734 O O . LYS A 1 89 ? 18.859 4.311 -6.565 1.00 90.06 89 LYS A O 1
ATOM 739 N N . GLU A 1 90 ? 16.740 3.549 -6.595 1.00 88.69 90 GLU A N 1
ATOM 740 C CA . GLU A 1 90 ? 16.057 4.842 -6.652 1.00 88.69 90 GLU A CA 1
ATOM 741 C C . GLU A 1 90 ? 15.193 5.036 -5.397 1.00 88.69 90 GLU A C 1
ATOM 743 O O . GLU A 1 90 ? 14.443 4.123 -5.027 1.00 88.69 90 GLU A O 1
ATOM 748 N N . PRO A 1 91 ? 15.287 6.191 -4.716 1.00 91.25 91 PRO A N 1
ATOM 749 C CA . PRO A 1 91 ? 14.308 6.551 -3.706 1.00 91.25 91 PRO A CA 1
ATOM 750 C C . PRO A 1 91 ? 13.014 7.015 -4.374 1.00 91.25 91 PRO A C 1
ATOM 752 O O . PRO A 1 91 ? 13.058 7.594 -5.450 1.00 91.25 91 PRO A O 1
ATOM 755 N N . THR A 1 92 ? 11.870 6.826 -3.731 1.00 92.31 92 THR A N 1
ATOM 756 C CA . THR A 1 92 ? 10.596 7.399 -4.193 1.00 92.31 92 THR A CA 1
ATOM 757 C C . THR A 1 92 ? 9.763 7.863 -3.001 1.00 92.31 92 THR A C 1
ATOM 759 O O . THR A 1 92 ? 9.953 7.401 -1.873 1.00 92.31 92 THR A O 1
ATOM 762 N N . LEU A 1 93 ? 8.853 8.805 -3.239 1.00 92.31 93 LEU A N 1
ATOM 763 C CA . LEU A 1 93 ? 7.864 9.265 -2.263 1.00 92.31 93 LEU A CA 1
ATOM 764 C C . LEU A 1 93 ? 6.475 8.831 -2.731 1.00 92.31 93 LEU A C 1
ATOM 766 O O . LEU A 1 93 ? 6.149 9.005 -3.903 1.00 92.31 93 LEU A O 1
ATOM 770 N N . GLU A 1 94 ? 5.657 8.292 -1.827 1.00 93.81 94 GLU A N 1
ATOM 771 C CA . GLU A 1 94 ? 4.283 7.846 -2.124 1.00 93.81 94 GLU A CA 1
ATOM 772 C C . GLU A 1 94 ? 3.255 8.556 -1.229 1.00 93.81 94 GLU A C 1
ATOM 774 O O . GLU A 1 94 ? 2.573 7.903 -0.439 1.00 93.81 94 GLU A O 1
ATOM 779 N N . PRO A 1 95 ? 3.138 9.897 -1.273 1.00 93.56 95 PRO A N 1
ATOM 780 C CA . PRO A 1 95 ? 2.163 10.589 -0.443 1.00 93.56 95 PRO A CA 1
ATOM 781 C C . PRO A 1 95 ? 0.755 10.028 -0.656 1.00 93.56 95 PRO A C 1
ATOM 783 O O . PRO A 1 95 ? 0.298 9.815 -1.783 1.00 93.56 95 PRO A O 1
ATOM 786 N N . ALA A 1 96 ? 0.083 9.806 0.465 1.00 94.69 96 ALA A N 1
ATOM 787 C CA . ALA A 1 96 ? -1.236 9.225 0.556 1.00 94.69 96 ALA A CA 1
ATOM 788 C C . ALA A 1 96 ? -2.123 10.109 1.432 1.00 94.69 96 ALA A C 1
ATOM 790 O O . ALA A 1 96 ? -1.800 10.384 2.590 1.00 94.69 96 ALA A O 1
ATOM 791 N N . LEU A 1 97 ? -3.258 10.526 0.885 1.00 96.44 97 LEU A N 1
ATOM 792 C CA . LEU A 1 97 ? -4.312 11.199 1.627 1.00 96.44 97 LEU A CA 1
ATOM 793 C C . LEU A 1 97 ? -5.319 10.151 2.100 1.00 96.44 97 LEU A C 1
ATOM 795 O O . LEU A 1 97 ? -5.799 9.347 1.297 1.00 96.44 97 LEU A O 1
ATOM 799 N N . ILE A 1 98 ? -5.611 10.139 3.401 1.00 96.31 98 ILE A N 1
ATOM 800 C CA . ILE A 1 98 ? -6.449 9.111 4.020 1.00 96.31 98 ILE A CA 1
ATOM 801 C C . ILE A 1 98 ? -7.582 9.773 4.793 1.00 96.31 98 ILE A C 1
ATOM 803 O O . ILE A 1 98 ? -7.328 10.565 5.698 1.00 96.31 98 ILE A O 1
ATOM 807 N N . TYR A 1 99 ? -8.821 9.412 4.460 1.00 96.44 99 TYR A N 1
ATOM 808 C CA . TYR A 1 99 ? -10.014 9.805 5.203 1.00 96.44 99 TYR A CA 1
ATOM 809 C C . TYR A 1 99 ? -10.585 8.611 5.974 1.00 96.44 99 TYR A C 1
ATOM 811 O O . TYR A 1 99 ? -10.862 7.560 5.394 1.00 96.44 99 TYR A O 1
ATOM 819 N N . GLN A 1 100 ? -10.792 8.781 7.277 1.00 94.88 100 GLN A N 1
ATOM 820 C CA . GLN A 1 100 ? -11.301 7.755 8.184 1.00 94.88 100 GLN A CA 1
ATOM 821 C C . GLN A 1 100 ? -12.825 7.849 8.337 1.00 94.88 100 GLN A C 1
ATOM 823 O O . GLN A 1 100 ? -13.350 8.760 8.985 1.00 94.88 100 GLN A O 1
ATOM 828 N N . PHE A 1 101 ? -13.544 6.877 7.774 1.00 94.44 101 PHE A N 1
ATOM 829 C CA . PHE A 1 101 ? -14.961 6.652 8.059 1.00 94.44 101 PHE A CA 1
ATOM 830 C C . PHE A 1 101 ? -15.120 5.685 9.246 1.00 94.44 101 PHE A C 1
ATOM 832 O O . PHE A 1 101 ? -14.188 4.957 9.584 1.00 94.44 101 PHE A O 1
ATOM 839 N N . PRO A 1 102 ? -16.312 5.599 9.869 1.00 92.81 102 PRO A N 1
ATOM 840 C CA . PRO A 1 102 ? -16.524 4.707 11.013 1.00 92.81 102 PRO A CA 1
ATOM 841 C C . PRO A 1 102 ? -16.254 3.219 10.741 1.00 92.81 102 PRO A C 1
ATOM 843 O O . PRO A 1 102 ? -15.932 2.482 11.666 1.00 92.81 102 PRO A O 1
ATOM 846 N N . LYS A 1 103 ? -16.416 2.762 9.491 1.00 92.81 103 LYS A N 1
ATOM 847 C CA . LYS A 1 103 ? -16.296 1.340 9.110 1.00 92.81 103 LYS A CA 1
ATOM 848 C C . LYS A 1 103 ? -15.145 1.040 8.148 1.00 92.81 103 LYS A C 1
ATOM 850 O O . LYS A 1 103 ? -14.815 -0.125 7.958 1.00 92.81 103 LYS A O 1
ATOM 855 N N . PHE A 1 104 ? -14.571 2.058 7.513 1.00 95.94 104 PHE A N 1
ATOM 856 C CA . PHE A 1 104 ? -13.536 1.895 6.497 1.00 95.94 104 PHE A CA 1
ATOM 857 C C . PHE A 1 104 ? -12.700 3.169 6.362 1.00 95.94 104 PHE A C 1
ATOM 859 O O . PHE A 1 104 ? -13.122 4.236 6.796 1.00 95.94 104 PHE A O 1
ATOM 866 N N . ASN A 1 105 ? -11.540 3.085 5.718 1.00 96.19 105 ASN A N 1
ATOM 867 C CA . ASN A 1 105 ? -10.775 4.265 5.318 1.00 96.19 105 ASN A CA 1
ATOM 868 C C . ASN A 1 105 ? -10.760 4.377 3.800 1.00 96.19 105 ASN A C 1
ATOM 870 O O . ASN A 1 105 ? -10.578 3.372 3.116 1.00 96.19 105 ASN A O 1
ATOM 874 N N . LEU A 1 106 ? -10.914 5.592 3.286 1.00 97.38 106 LEU A N 1
ATOM 875 C CA . LEU A 1 106 ? -10.666 5.901 1.884 1.00 97.38 106 LEU A CA 1
ATOM 876 C C . LEU A 1 106 ? -9.237 6.420 1.747 1.00 97.38 106 LEU A C 1
ATOM 878 O O . LEU A 1 106 ? -8.834 7.322 2.480 1.00 97.38 106 LEU A O 1
ATOM 882 N N . LEU A 1 107 ? -8.487 5.857 0.808 1.00 96.19 107 LEU A N 1
ATOM 883 C CA . LEU A 1 107 ? -7.100 6.198 0.542 1.00 96.19 107 LEU A CA 1
ATOM 884 C C . LEU A 1 107 ? -6.932 6.594 -0.922 1.00 96.19 107 LEU A C 1
ATOM 886 O O . LEU A 1 107 ? -7.398 5.895 -1.820 1.00 96.19 107 LEU A O 1
ATOM 890 N N . ILE A 1 108 ? -6.194 7.676 -1.154 1.00 96.38 108 ILE A N 1
ATOM 891 C CA . ILE A 1 108 ? -5.697 8.065 -2.475 1.00 96.38 108 ILE A CA 1
ATOM 892 C C . ILE A 1 108 ? -4.196 8.291 -2.343 1.00 96.38 108 ILE A C 1
ATOM 894 O O . ILE A 1 108 ? -3.770 9.061 -1.487 1.00 96.38 108 ILE A O 1
ATOM 898 N N . GLN A 1 109 ? -3.394 7.630 -3.171 1.00 95.38 109 GLN A N 1
ATOM 899 C CA . GLN A 1 109 ? -1.938 7.763 -3.157 1.00 95.38 109 GLN A CA 1
ATOM 900 C C . GLN A 1 109 ? -1.367 7.855 -4.567 1.00 95.38 109 GLN A C 1
ATOM 902 O O . GLN A 1 109 ? -1.933 7.313 -5.519 1.00 95.38 109 GLN A O 1
ATOM 907 N N . LYS A 1 110 ? -0.216 8.512 -4.699 1.00 94.62 110 LYS A N 1
ATOM 908 C CA . LYS A 1 110 ? 0.567 8.520 -5.935 1.00 94.62 110 LYS A CA 1
ATOM 909 C C . LYS A 1 110 ? 2.042 8.471 -5.602 1.00 94.62 110 LYS A C 1
ATOM 911 O O . LYS A 1 110 ? 2.518 9.255 -4.790 1.00 94.62 110 LYS A O 1
ATOM 916 N N . GLU A 1 111 ? 2.754 7.578 -6.270 1.00 92.69 111 GLU A N 1
ATOM 917 C CA . GLU A 1 111 ? 4.196 7.458 -6.126 1.00 92.69 111 GLU A CA 1
ATOM 918 C C . GLU A 1 111 ? 4.929 8.273 -7.203 1.00 92.69 111 GLU A C 1
ATOM 920 O O . GLU A 1 111 ? 4.528 8.307 -8.370 1.00 92.69 111 GLU A O 1
ATOM 925 N N . PHE A 1 112 ? 6.001 8.959 -6.812 1.00 91.88 112 PHE A N 1
ATOM 926 C CA . PHE A 1 112 ? 6.847 9.718 -7.727 1.00 91.88 112 PHE A CA 1
ATOM 927 C C . PHE A 1 112 ? 8.292 9.851 -7.233 1.00 91.88 112 PHE A C 1
ATOM 929 O O . PHE A 1 112 ? 8.616 9.675 -6.055 1.00 91.88 112 PHE A O 1
ATOM 936 N N . TRP A 1 113 ? 9.157 10.232 -8.166 1.00 89.06 113 TRP A N 1
ATOM 937 C CA . TRP A 1 113 ? 10.510 10.719 -7.949 1.00 89.06 113 TRP A CA 1
ATOM 938 C C . TRP A 1 113 ? 10.841 11.842 -8.934 1.00 89.06 113 TRP A C 1
ATOM 940 O O . TRP A 1 113 ? 10.107 12.095 -9.884 1.00 89.06 113 TRP A O 1
ATOM 950 N N . TYR A 1 114 ? 11.994 12.487 -8.743 1.00 79.62 114 TYR A N 1
ATOM 951 C CA . TYR A 1 114 ? 12.472 13.620 -9.543 1.00 79.62 114 TYR A CA 1
ATOM 952 C C . TYR A 1 114 ? 12.339 13.433 -11.069 1.00 79.62 114 TYR A C 1
ATOM 954 O O . TYR A 1 114 ? 12.113 14.407 -11.778 1.00 79.62 114 TYR A O 1
ATOM 962 N N . LYS A 1 115 ? 12.479 12.198 -11.576 1.00 81.12 115 LYS A N 1
ATOM 963 C CA . LYS A 1 115 ? 12.325 11.859 -13.005 1.00 81.12 115 LYS A CA 1
ATOM 964 C C . LYS A 1 115 ? 11.345 10.713 -13.279 1.00 81.12 115 LYS A C 1
ATOM 966 O O . LYS A 1 115 ? 11.279 10.252 -14.414 1.00 81.12 115 LYS A O 1
ATOM 971 N N . SER A 1 116 ? 10.616 10.228 -12.277 1.00 73.12 116 SER A N 1
ATOM 972 C CA . SER A 1 116 ? 9.687 9.109 -12.447 1.00 73.12 116 SER A CA 1
ATOM 973 C C . SER A 1 116 ? 8.323 9.448 -11.852 1.00 73.12 116 SER A C 1
ATOM 975 O O . SER A 1 116 ? 8.205 9.993 -10.760 1.00 73.12 116 SER A O 1
ATOM 977 N N . SER A 1 117 ? 7.270 9.168 -12.609 1.00 82.88 117 SER A N 1
ATOM 978 C CA . SER A 1 117 ? 5.884 9.304 -12.170 1.00 82.88 117 SER A CA 1
ATOM 979 C C . SER A 1 117 ? 5.296 7.911 -12.232 1.00 82.88 117 SER A C 1
ATOM 981 O O . SER A 1 117 ? 5.110 7.361 -13.314 1.00 82.88 117 SER A O 1
ATOM 983 N N . GLU A 1 118 ? 5.095 7.312 -11.067 1.00 86.81 118 GLU A N 1
ATOM 984 C CA . GLU A 1 118 ? 4.579 5.955 -10.951 1.00 86.81 118 GLU A CA 1
ATOM 985 C C . GLU A 1 118 ? 3.044 6.006 -10.838 1.00 86.81 118 GLU A C 1
ATOM 987 O O . GLU A 1 118 ? 2.412 7.076 -10.849 1.00 86.81 118 GLU A O 1
ATOM 992 N N . ASN A 1 119 ? 2.425 4.830 -10.759 1.00 88.06 119 ASN A N 1
ATOM 993 C CA . ASN A 1 119 ? 0.973 4.702 -10.785 1.00 88.06 119 ASN A CA 1
ATOM 994 C C . ASN A 1 119 ? 0.295 5.372 -9.585 1.00 88.06 119 ASN A C 1
ATOM 996 O O . ASN A 1 119 ? 0.781 5.310 -8.455 1.00 88.06 119 ASN A O 1
ATOM 1000 N N . ALA A 1 120 ? -0.858 5.989 -9.836 1.00 93.44 120 ALA A N 1
ATOM 1001 C CA . ALA A 1 120 ? -1.749 6.442 -8.776 1.00 93.44 120 ALA A CA 1
ATOM 1002 C C . ALA A 1 120 ? -2.647 5.286 -8.326 1.00 93.44 120 ALA A C 1
ATOM 1004 O O . ALA A 1 120 ? -2.867 4.327 -9.063 1.00 93.44 120 ALA A O 1
ATOM 1005 N N . THR A 1 121 ? -3.140 5.336 -7.096 1.00 95.06 121 THR A N 1
ATOM 1006 C CA . THR A 1 121 ? -3.993 4.296 -6.517 1.00 95.06 121 THR A CA 1
ATOM 1007 C C . THR A 1 121 ? -5.087 4.927 -5.680 1.00 95.06 121 THR A C 1
ATOM 1009 O O . THR A 1 121 ? -4.820 5.822 -4.880 1.00 95.06 121 THR A O 1
ATOM 1012 N N . ILE A 1 122 ? -6.300 4.406 -5.831 1.00 96.75 122 ILE A N 1
ATOM 1013 C CA . ILE A 1 122 ? -7.440 4.683 -4.961 1.00 96.75 122 ILE A CA 1
ATOM 1014 C C . ILE A 1 122 ? -7.829 3.360 -4.308 1.00 96.75 122 ILE A C 1
ATOM 1016 O O . ILE A 1 122 ? -7.942 2.342 -4.990 1.00 96.75 122 ILE A O 1
ATOM 1020 N N . ALA A 1 123 ? -7.994 3.345 -2.989 1.00 97.25 123 ALA A N 1
ATOM 1021 C CA . ALA A 1 123 ? -8.287 2.125 -2.251 1.00 97.25 123 ALA A CA 1
ATOM 1022 C C . ALA A 1 123 ? -9.208 2.370 -1.057 1.00 97.25 123 ALA A C 1
ATOM 1024 O O . ALA A 1 123 ? -9.261 3.466 -0.501 1.00 97.25 123 ALA A O 1
ATOM 1025 N N . ILE A 1 124 ? -9.898 1.310 -0.649 1.00 97.88 124 ILE A N 1
ATOM 1026 C CA . ILE A 1 124 ? -10.720 1.263 0.552 1.00 97.88 124 ILE A CA 1
ATOM 1027 C C . ILE A 1 124 ? -10.136 0.211 1.491 1.00 97.88 124 ILE A C 1
ATOM 1029 O O . ILE A 1 124 ? -9.972 -0.944 1.099 1.00 97.88 124 ILE A O 1
ATOM 1033 N N . ASP A 1 125 ? -9.843 0.619 2.725 1.00 97.06 125 ASP A N 1
ATOM 1034 C CA . ASP A 1 125 ? -9.420 -0.264 3.812 1.00 97.06 125 ASP A CA 1
ATOM 1035 C C . ASP A 1 125 ? -10.594 -0.595 4.723 1.00 97.06 125 ASP A C 1
ATOM 1037 O O . ASP A 1 125 ? -11.186 0.303 5.317 1.00 97.06 125 ASP A O 1
ATOM 1041 N N . PHE A 1 126 ? -10.857 -1.878 4.927 1.00 96.50 126 PHE A N 1
ATOM 1042 C CA . PHE A 1 126 ? -11.821 -2.415 5.877 1.00 96.50 126 PHE A CA 1
ATOM 1043 C C . PHE A 1 126 ? -11.072 -3.024 7.073 1.00 96.50 126 PHE A C 1
ATOM 1045 O O . PHE A 1 126 ? -10.613 -4.171 7.005 1.00 96.50 126 PHE A O 1
ATOM 1052 N N . PRO A 1 127 ? -10.876 -2.266 8.167 1.00 94.00 127 PRO A N 1
ATOM 1053 C CA . PRO A 1 127 ? -10.265 -2.793 9.379 1.00 94.00 127 PRO A CA 1
ATOM 1054 C C . PRO A 1 127 ? -11.252 -3.692 10.142 1.00 94.00 127 PRO A C 1
ATOM 1056 O O . PRO A 1 127 ? -12.388 -3.307 10.403 1.00 94.00 127 PRO A O 1
ATOM 1059 N N . TYR A 1 128 ? -10.799 -4.875 10.556 1.00 91.88 128 TYR A N 1
ATOM 1060 C CA . TYR A 1 128 ? -11.540 -5.793 11.419 1.00 91.88 128 TYR A CA 1
ATOM 1061 C C . TYR A 1 128 ? -10.591 -6.484 12.406 1.00 91.88 128 TYR A C 1
ATOM 1063 O O . TYR A 1 128 ? -9.780 -7.332 12.026 1.00 91.88 128 TYR A O 1
ATOM 1071 N N . LYS A 1 129 ? -10.697 -6.140 13.697 1.00 92.06 129 LYS A N 1
ATOM 1072 C CA . LYS A 1 129 ? -9.770 -6.602 14.749 1.00 92.06 129 LYS A CA 1
ATOM 1073 C C . LYS A 1 129 ? -8.306 -6.327 14.342 1.00 92.06 129 LYS A C 1
ATOM 1075 O O . LYS A 1 129 ? -7.970 -5.205 13.970 1.00 92.06 129 LYS A O 1
ATOM 1080 N N . ALA A 1 130 ? -7.440 -7.339 14.397 1.00 92.88 130 ALA A N 1
ATOM 1081 C CA . ALA A 1 130 ? -6.039 -7.262 13.982 1.00 92.88 130 ALA A CA 1
ATOM 1082 C C . ALA A 1 130 ? -5.842 -7.301 12.453 1.00 92.88 130 ALA A C 1
ATOM 1084 O O . ALA A 1 130 ? -4.727 -7.103 11.970 1.00 92.88 130 ALA A O 1
ATOM 1085 N N . VAL A 1 131 ? -6.905 -7.553 11.686 1.00 94.44 131 VAL A N 1
ATOM 1086 C CA . VAL A 1 131 ? -6.855 -7.721 10.234 1.00 94.44 13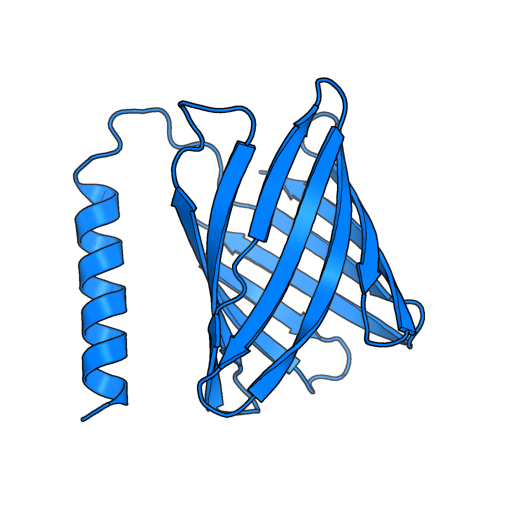1 VAL A CA 1
ATOM 1087 C C . VAL A 1 131 ? -7.323 -6.446 9.534 1.00 94.44 131 VAL A C 1
ATOM 1089 O O . VAL A 1 131 ? -8.163 -5.696 10.024 1.00 94.44 131 VAL A O 1
ATOM 1092 N N . THR A 1 132 ? -6.764 -6.152 8.369 1.00 96.44 132 THR A N 1
ATOM 1093 C CA . THR A 1 132 ? -7.284 -5.137 7.450 1.00 96.44 132 THR A CA 1
ATOM 1094 C C . THR A 1 132 ? -7.343 -5.738 6.058 1.00 96.44 132 THR A C 1
ATOM 1096 O O . THR A 1 132 ? -6.339 -6.259 5.571 1.00 96.44 132 THR A O 1
ATOM 1099 N N . PHE A 1 133 ? -8.520 -5.670 5.445 1.00 96.75 133 PHE A N 1
ATOM 1100 C CA . PHE A 1 133 ? -8.734 -6.030 4.050 1.00 96.75 133 PHE A CA 1
ATOM 1101 C C . PHE A 1 133 ? -8.776 -4.762 3.206 1.00 96.75 133 PHE A C 1
ATOM 1103 O O . PHE A 1 133 ? -9.409 -3.786 3.597 1.00 96.75 133 PHE A O 1
ATOM 1110 N N . ARG A 1 134 ? -8.118 -4.771 2.054 1.00 97.00 134 ARG A N 1
ATOM 1111 C CA . ARG A 1 134 ? -8.087 -3.648 1.125 1.00 97.00 134 ARG A CA 1
ATOM 1112 C C . ARG A 1 134 ? -8.528 -4.098 -0.252 1.00 97.00 134 ARG A C 1
ATOM 1114 O O . ARG A 1 134 ? -8.030 -5.101 -0.761 1.00 97.00 134 ARG A O 1
ATOM 1121 N N . VAL A 1 135 ? -9.370 -3.279 -0.870 1.00 97.31 135 VAL A N 1
ATOM 1122 C CA . VAL A 1 135 ? -9.641 -3.318 -2.310 1.00 97.31 135 VAL A CA 1
ATOM 1123 C C . VAL A 1 135 ? -9.256 -1.974 -2.892 1.00 97.31 135 VAL A C 1
ATOM 1125 O O . VAL A 1 135 ? -9.584 -0.935 -2.323 1.00 97.31 135 VAL A O 1
ATOM 1128 N N . GLY A 1 136 ? -8.555 -1.975 -4.014 1.00 96.50 136 GLY A N 1
ATOM 1129 C CA . GLY A 1 136 ? -8.213 -0.739 -4.698 1.00 96.50 136 GLY A CA 1
ATOM 1130 C C . GLY A 1 136 ? -8.076 -0.919 -6.190 1.00 96.50 136 GLY A C 1
ATOM 1131 O O . GLY A 1 136 ? -7.961 -2.033 -6.688 1.00 96.50 136 GLY A O 1
ATOM 1132 N N . TRP A 1 137 ? -8.065 0.203 -6.884 1.00 96.12 137 TRP A N 1
ATOM 1133 C CA . TRP A 1 137 ? -7.733 0.295 -8.293 1.00 96.12 137 TRP A CA 1
ATOM 1134 C C . TRP A 1 137 ? -6.512 1.193 -8.449 1.00 96.12 137 TRP A C 1
ATOM 1136 O O . TRP A 1 137 ? -6.330 2.159 -7.699 1.00 96.12 137 TRP A O 1
ATOM 1146 N N . ASP A 1 138 ? -5.660 0.864 -9.409 1.00 91.69 138 ASP A N 1
ATOM 1147 C CA . ASP A 1 138 ? -4.497 1.666 -9.735 1.00 91.69 138 ASP A CA 1
ATOM 1148 C C . ASP A 1 138 ? -4.319 1.862 -11.236 1.00 91.69 138 ASP A C 1
ATOM 1150 O O . ASP A 1 138 ? -4.771 1.047 -12.037 1.00 91.69 138 ASP A O 1
ATOM 1154 N N . THR A 1 139 ? -3.611 2.929 -11.605 1.00 91.50 139 THR A N 1
ATOM 1155 C CA . THR A 1 139 ? -3.447 3.361 -13.001 1.00 91.50 139 THR A CA 1
ATOM 1156 C C . THR A 1 139 ? -2.550 2.454 -13.857 1.00 91.50 139 THR A C 1
ATOM 1158 O O . THR A 1 139 ? -2.262 2.811 -14.991 1.00 91.50 139 THR A O 1
ATOM 1161 N N . SER A 1 140 ? -2.095 1.302 -13.349 1.00 87.19 140 SER A N 1
ATOM 1162 C CA . SER A 1 140 ? -1.515 0.210 -14.154 1.00 87.19 140 SER A CA 1
ATOM 1163 C C . SER A 1 140 ? -2.559 -0.798 -14.638 1.00 87.19 140 SER A C 1
ATOM 1165 O O . SER A 1 140 ? -2.228 -1.969 -14.839 1.00 87.19 140 SER A O 1
ATOM 1167 N N . ASP A 1 141 ? -3.811 -0.352 -14.762 1.00 89.50 141 ASP A N 1
ATOM 1168 C CA . ASP A 1 141 ? -4.972 -1.150 -15.159 1.00 89.50 141 ASP A CA 1
ATOM 1169 C C . ASP A 1 141 ? -5.151 -2.407 -14.302 1.00 89.50 141 ASP A C 1
ATOM 1171 O O . ASP A 1 141 ? -5.408 -3.510 -14.788 1.00 89.50 141 ASP A O 1
ATOM 1175 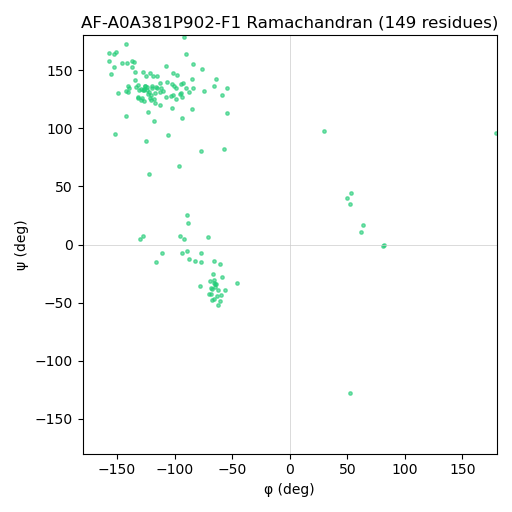N N . ALA A 1 142 ? -4.996 -2.242 -12.986 1.00 92.44 142 ALA A N 1
ATOM 1176 C CA . ALA A 1 142 ? -5.083 -3.346 -12.045 1.00 92.44 142 ALA A CA 1
ATOM 1177 C C . ALA A 1 142 ? -5.991 -3.044 -10.857 1.00 92.44 142 ALA A C 1
ATOM 1179 O O . ALA A 1 142 ? -5.907 -1.987 -10.226 1.00 92.44 142 ALA A O 1
ATOM 1180 N N . PHE A 1 143 ? -6.800 -4.039 -10.499 1.00 95.69 143 PHE A N 1
ATOM 1181 C CA . PHE A 1 143 ? -7.399 -4.119 -9.176 1.00 95.69 143 PHE A CA 1
ATOM 1182 C C . PHE A 1 143 ? -6.419 -4.783 -8.216 1.00 95.69 143 PHE A C 1
ATOM 1184 O O . PHE A 1 143 ? -5.701 -5.716 -8.581 1.00 95.69 143 PHE A O 1
ATOM 1191 N N . ARG A 1 144 ? -6.396 -4.289 -6.982 1.00 94.75 144 ARG A N 1
ATOM 1192 C CA . ARG A 1 144 ? -5.545 -4.751 -5.889 1.00 94.75 144 ARG A CA 1
ATOM 1193 C C . ARG A 1 144 ? -6.411 -5.323 -4.787 1.00 94.75 144 ARG A C 1
ATOM 1195 O O . ARG A 1 144 ? -7.362 -4.673 -4.356 1.00 94.75 144 ARG A O 1
ATOM 1202 N N . PHE A 1 145 ? -6.004 -6.474 -4.278 1.00 97.00 145 PHE A N 1
ATOM 1203 C CA . PHE A 1 145 ? -6.546 -7.060 -3.064 1.00 97.00 145 PHE A CA 1
ATOM 1204 C C . PHE A 1 145 ? -5.403 -7.231 -2.085 1.00 97.00 145 PHE A C 1
ATOM 1206 O O . PHE A 1 145 ? -4.374 -7.817 -2.421 1.00 97.00 145 PHE A O 1
ATOM 1213 N N . HIS A 1 146 ? -5.558 -6.693 -0.884 1.00 96.69 146 HIS A N 1
ATOM 1214 C CA . HIS A 1 146 ? -4.503 -6.725 0.118 1.00 96.69 146 HIS A CA 1
ATOM 1215 C C . HIS A 1 146 ? -5.053 -7.144 1.473 1.00 96.69 146 HIS A C 1
ATOM 1217 O O . HIS A 1 146 ? -6.114 -6.699 1.904 1.00 96.69 146 HIS A O 1
ATOM 1223 N N . LEU A 1 147 ? -4.323 -8.042 2.126 1.00 97.25 147 LEU A N 1
ATOM 1224 C CA . LEU A 1 147 ? -4.628 -8.561 3.447 1.00 97.25 147 LEU A CA 1
ATOM 1225 C C . LEU A 1 147 ? -3.464 -8.237 4.372 1.00 97.25 147 LEU A C 1
ATOM 1227 O O . LEU A 1 147 ? -2.327 -8.623 4.105 1.00 97.25 147 LEU A O 1
ATOM 1231 N N . LYS A 1 148 ? -3.750 -7.552 5.475 1.00 96.88 148 LYS A N 1
ATOM 1232 C CA . LYS A 1 148 ? -2.763 -7.151 6.478 1.00 96.88 148 LYS A CA 1
ATOM 1233 C C . LYS A 1 148 ? -3.154 -7.673 7.852 1.00 96.88 148 LYS A C 1
ATOM 1235 O O . LYS A 1 148 ? -4.282 -7.457 8.276 1.00 96.88 148 LYS A O 1
ATOM 1240 N N . TYR A 1 149 ? -2.203 -8.268 8.564 1.00 95.44 149 TYR A N 1
ATOM 1241 C CA . TYR A 1 149 ? -2.340 -8.711 9.950 1.00 95.44 149 TYR A CA 1
ATOM 1242 C C . TYR A 1 149 ? -1.359 -7.952 10.848 1.00 95.44 149 TYR A C 1
ATOM 1244 O O . TYR A 1 149 ? -0.153 -7.968 10.600 1.00 95.44 149 TYR A O 1
ATOM 1252 N N . LYS A 1 150 ? -1.880 -7.261 11.865 1.00 93.31 150 LYS A N 1
ATOM 1253 C CA . LYS A 1 150 ? -1.104 -6.517 12.869 1.00 93.31 150 LYS A CA 1
ATOM 1254 C C . LYS A 1 150 ? -0.823 -7.405 14.083 1.00 93.31 150 LYS A C 1
ATOM 1256 O O . LYS A 1 150 ? -1.725 -8.111 14.527 1.00 93.31 150 LYS A O 1
ATOM 1261 N N . PHE A 1 151 ? 0.390 -7.324 14.622 1.00 89.19 151 PHE A N 1
ATOM 1262 C CA . PHE A 1 151 ? 0.823 -8.034 15.831 1.00 89.19 151 PHE A CA 1
ATOM 1263 C C . PHE A 1 151 ? 1.752 -7.171 16.686 1.00 89.19 151 PHE A C 1
ATOM 1265 O O . PHE A 1 151 ? 2.181 -6.095 16.198 1.00 89.19 151 PHE A O 1
#

Mean predicted aligned error: 8.41 Å

Sequence (151 aa):
MKKLVFVLLLFTSITYSQSKETGQLASTSFISYEIRTNGKSYLSISHKGITLRHRSDNLENRITYNRNFFKDSSKLYLNIPLHYKVEKKEPTLEPALIYQFPKFNLLIQKEFWYKSSENATIAIDFPYKAVTFRVGWDTSDAFRFHLKYKF

Secondary structure (DSSP, 8-state):
-HHHHHHHHHHHHHHHHHTS--S------EEEEEEETTS-EEEEEEETTEEEEEETTSS-EEEEEEEEESTTT-SEEEEEEEEEETTTTEEEE--EEEEE-SS-EEEEEEEEETTEEEEEEEEEEEEETTEEEEEEEETTTEEEEEEEEE-

pLDDT: mean 84.42, std 17.64, range [33.5, 97.88]

Nearest PDB structures (foldseek):
  5xdn-assembly1_A  TM=4.243E-01  e=2.500E-02  Homo sapiens
  7tcv-assembly1_XXX-2  TM=4.065E-01  e=4.252E-02  Mus musculus
  4bum-assembly1_X-2  TM=4.047E-01  e=3.200E-01  Danio rerio
  3sy9-assembly3_C  TM=4.329E-01  e=1.273E+00  Pseudomonas aeruginosa
  4n4r-assembly2_C  TM=2.852E-01  e=3.493E+00  Salmonella enterica subsp. enterica serovar Typhimurium str. LT2

Foldseek 3Di:
DVVVVVVVVVVVVVVVVVPPPPDDPDFQWKWKKKDKPVGWIKTWTDGPQWIWIAIPVRQWTKIKGKDKDCPVPAQWTKIWIWIQTPNVRDIKIKIKIWGDDPFKIWIWIWIDDPPDTDKIKTKIWGDDVQKIWMWIDIPVRIIMTMIMGTD